Protein AF-A0A6P5N322-F1 (afdb_monomer)

Organism: Arachis duranensis (NCBI:txid130453)

Sequence (87 aa):
MAELLTAKYD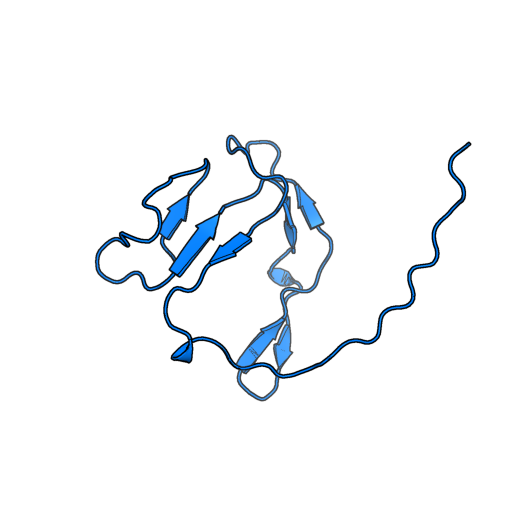ADKLPEGKLTTKGVGGTSPDFSEAQALEDGVVVPLGNPKKNPSFKGSLLYNEYIVYNVEQIKMRYVVHVNFNFKPRH

Secondary structure (DSSP, 8-state):
-EEESS--TTTTSPPTT--EEEE-EEEEE-GGG-EE-TTS-EE--S-EEE-TT--SSEEE-EEEES-GGG------------PPPP-

pLDDT: mean 95.6, std 4.51, range [62.47, 98.56]

InterPro domains:
  IPR012317 Poly(ADP-ribose) polymerase, catalytic domain [PF00644] (1-81)
  IPR012317 Poly(ADP-ribose) polymerase, catalytic dom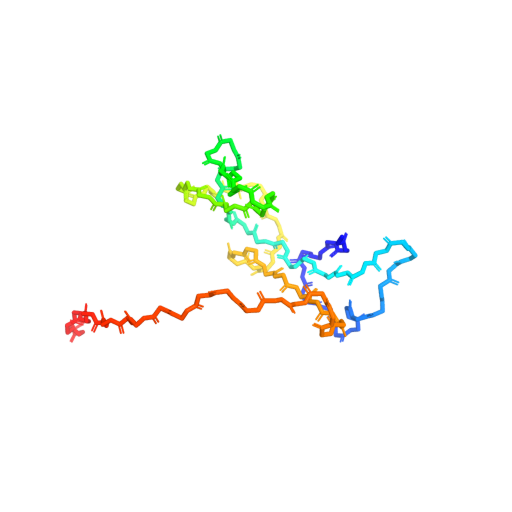ain [PS51059] (1-87)
  IPR050800 ADP-ribosyltransferase diphtheria toxin-like [PTHR10459] (1-83)

Foldseek 3Di:
DDEDQEDDPVQVPDDPPDFKYKHAAQKEADQVPWDADPVGDIDRDHDIDGNPPRDGDHHHMDIGGDDCVVDDDDDDDDDDDDDDDDD

Radius of gyration: 16.13 Å; Cα contacts (8 Å, |Δi|>4): 127; chains: 1; bounding box: 35×31×52 Å

Solvent-accessible surface area (backbone atoms only — not comparable to full-atom values): 5735 Å² total; per-residue (Å²): 97,46,79,35,46,60,93,60,96,65,58,83,72,56,59,89,97,37,74,32,33,27,43,44,30,32,25,41,51,41,66,91,56,40,46,67,46,98,88,66,54,73,44,75,35,61,65,78,43,73,48,92,84,56,86,48,76,37,66,46,64,43,81,48,74,82,54,73,88,80,60,77,93,85,81,85,82,90,82,85,84,85,79,78,83,87,129

Nearest PDB structures (foldseek):
  6bhv-assembly3_C  TM=9.393E-01  e=1.829E-05  Homo sapiens
  7s6h-assembly1_B  TM=9.278E-01  e=1.504E-05  Homo sapiens
  7s6h-assembly2_D  TM=9.278E-01  e=1.504E-05  Homo sapiens
  6ghk-assembly1_A  TM=9.045E-01  e=1.409E-05  Homo sapiens
  4xhu-assembly2_A  TM=8.996E-01  e=3.081E-05  Homo sapiens

Mean predicted aligned error: 3.59 Å

Structure (mmCIF, N/CA/C/O backbone):
data_AF-A0A6P5N322-F1
#
_entry.id   AF-A0A6P5N322-F1
#
loop_
_atom_site.group_PDB
_atom_site.id
_atom_site.type_symbol
_atom_site.label_atom_id
_atom_site.label_alt_id
_atom_site.label_comp_id
_atom_site.label_asym_id
_atom_site.label_entity_id
_atom_site.label_seq_id
_atom_site.pdbx_PDB_ins_code
_atom_site.Cartn_x
_atom_site.Cartn_y
_atom_site.Cartn_z
_atom_site.occupancy
_atom_site.B_iso_or_equiv
_atom_site.auth_seq_id
_atom_site.auth_comp_id
_atom_site.auth_asym_id
_atom_site.auth_atom_id
_atom_site.pdbx_PDB_model_num
ATOM 1 N N . MET A 1 1 ? -0.312 -0.212 10.157 1.00 94.62 1 MET A N 1
ATOM 2 C CA . MET A 1 1 ? 0.432 -1.155 9.300 1.00 94.62 1 MET A CA 1
ATOM 3 C C . MET A 1 1 ? 1.774 -1.515 9.922 1.00 94.62 1 MET A C 1
ATOM 5 O O . MET A 1 1 ? 2.431 -0.629 10.4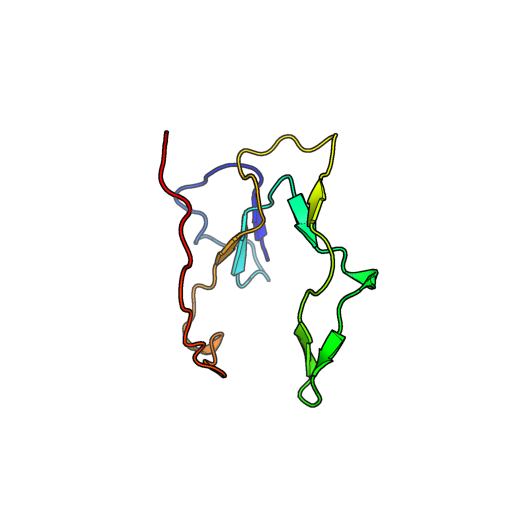76 1.00 94.62 1 MET A O 1
ATOM 9 N N . ALA A 1 2 ? 2.146 -2.790 9.856 1.00 97.88 2 ALA A N 1
ATOM 10 C CA . ALA A 1 2 ? 3.520 -3.266 9.957 1.00 97.88 2 ALA A CA 1
ATOM 11 C C . ALA A 1 2 ? 4.176 -3.120 8.576 1.00 97.88 2 ALA A C 1
ATOM 13 O O . ALA A 1 2 ? 3.616 -3.592 7.589 1.00 97.88 2 ALA A O 1
ATOM 14 N N . GLU A 1 3 ? 5.300 -2.414 8.486 1.00 97.62 3 GLU A N 1
ATOM 15 C CA . GLU A 1 3 ? 5.985 -2.173 7.212 1.00 97.62 3 GLU A CA 1
ATOM 16 C C . GLU A 1 3 ? 7.090 -3.209 6.991 1.00 97.62 3 GLU A C 1
ATOM 18 O O . GLU A 1 3 ? 7.882 -3.476 7.895 1.00 97.62 3 GLU A O 1
ATOM 23 N N . LEU A 1 4 ? 7.139 -3.790 5.790 1.00 97.94 4 LEU A N 1
ATOM 24 C CA . LEU A 1 4 ? 8.134 -4.786 5.394 1.00 97.94 4 LEU A CA 1
ATOM 25 C C . LEU A 1 4 ? 8.799 -4.371 4.078 1.00 97.94 4 LEU A C 1
ATOM 27 O O . LEU A 1 4 ? 8.119 -3.999 3.124 1.00 97.94 4 LEU A O 1
ATOM 31 N N . LEU A 1 5 ? 10.131 -4.449 4.024 1.00 97.56 5 LEU A N 1
ATOM 32 C CA . LEU A 1 5 ? 10.919 -4.137 2.820 1.00 97.56 5 LEU A CA 1
ATOM 33 C C . LEU A 1 5 ? 11.125 -5.362 1.915 1.00 97.56 5 LEU A C 1
ATOM 35 O O . LEU A 1 5 ? 11.371 -5.233 0.714 1.00 97.56 5 LEU A O 1
ATOM 39 N N . THR A 1 6 ? 11.042 -6.557 2.492 1.00 96.94 6 THR A N 1
ATOM 40 C CA . THR A 1 6 ? 11.243 -7.843 1.821 1.00 96.94 6 THR A CA 1
ATOM 41 C C . THR A 1 6 ? 10.138 -8.814 2.208 1.00 96.94 6 THR A C 1
ATOM 43 O O . THR A 1 6 ? 9.438 -8.604 3.201 1.00 96.94 6 THR A O 1
ATOM 46 N N . ALA A 1 7 ? 9.997 -9.893 1.440 1.00 95.75 7 ALA A N 1
ATOM 47 C CA . ALA A 1 7 ? 9.035 -10.945 1.738 1.00 95.75 7 ALA A CA 1
ATOM 48 C C . ALA A 1 7 ? 9.246 -11.529 3.147 1.00 95.75 7 ALA A C 1
ATOM 50 O O . ALA A 1 7 ? 10.378 -11.740 3.590 1.00 95.75 7 ALA A O 1
ATOM 51 N N . LYS A 1 8 ? 8.135 -11.807 3.832 1.00 96.69 8 LYS A N 1
ATOM 52 C CA . LYS A 1 8 ? 8.085 -12.467 5.139 1.00 96.69 8 LYS A CA 1
ATOM 53 C C . LYS A 1 8 ? 6.879 -13.400 5.144 1.00 96.69 8 LYS A C 1
ATOM 55 O O . LYS A 1 8 ? 5.760 -12.948 4.931 1.00 96.69 8 LYS A O 1
ATOM 60 N N . TYR A 1 9 ? 7.120 -14.691 5.344 1.00 96.69 9 TYR A N 1
ATOM 61 C CA . TYR A 1 9 ? 6.081 -15.716 5.209 1.00 96.69 9 TYR A CA 1
ATOM 62 C C . TYR A 1 9 ? 5.041 -15.666 6.337 1.00 96.69 9 TYR A C 1
ATOM 64 O O . TYR A 1 9 ? 3.896 -16.034 6.119 1.00 96.69 9 TYR A O 1
ATOM 72 N N . ASP A 1 10 ? 5.429 -15.188 7.519 1.00 97.12 10 ASP A N 1
ATOM 73 C CA . ASP A 1 10 ? 4.580 -15.020 8.700 1.00 97.12 10 ASP A CA 1
ATOM 74 C C . ASP A 1 10 ? 4.245 -13.539 8.954 1.00 97.12 10 ASP A C 1
ATOM 76 O O . ASP A 1 10 ? 4.242 -13.051 10.086 1.00 97.12 10 ASP A O 1
ATOM 80 N N . ALA A 1 11 ? 4.029 -12.777 7.877 1.00 97.38 11 ALA A N 1
ATOM 81 C CA . ALA A 1 11 ? 3.681 -11.356 7.941 1.00 97.38 11 ALA A CA 1
ATOM 82 C C . ALA A 1 11 ? 2.297 -11.079 8.562 1.00 97.38 11 ALA A C 1
ATOM 84 O O . ALA A 1 11 ? 2.008 -9.925 8.890 1.00 97.38 11 ALA A O 1
ATOM 85 N N . ASP A 1 12 ? 1.473 -12.112 8.726 1.00 96.62 12 ASP A N 1
ATOM 86 C CA . ASP A 1 12 ? 0.192 -12.118 9.438 1.00 96.62 12 ASP A CA 1
ATOM 87 C C . ASP A 1 12 ? 0.360 -12.038 10.962 1.00 96.62 12 ASP A C 1
ATOM 89 O O . ASP A 1 12 ? -0.530 -11.551 11.663 1.00 96.62 12 ASP A O 1
ATOM 93 N N . LYS A 1 13 ? 1.534 -12.417 11.484 1.00 97.38 13 LYS A N 1
ATOM 94 C CA . LYS A 1 13 ? 1.903 -12.224 12.892 1.00 97.38 13 LYS A CA 1
ATOM 95 C C . LYS A 1 13 ? 2.276 -10.767 13.144 1.00 97.38 13 LYS A C 1
ATOM 97 O O . LYS A 1 13 ? 3.450 -10.382 13.172 1.00 97.38 13 LYS A O 1
ATOM 102 N N . LEU A 1 14 ? 1.246 -9.943 13.278 1.00 97.31 14 LEU A N 1
ATOM 103 C CA . LEU A 1 14 ? 1.377 -8.505 13.428 1.00 97.31 14 LEU A CA 1
ATOM 104 C C . LEU A 1 14 ? 1.941 -8.116 14.806 1.00 97.31 14 LEU A C 1
ATOM 106 O O . LEU A 1 14 ? 1.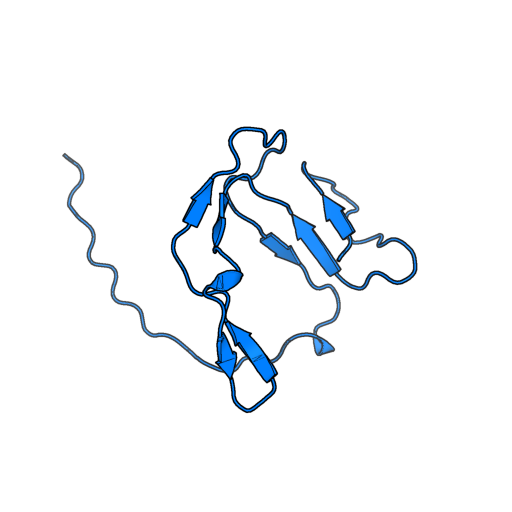546 -8.697 15.817 1.00 97.31 14 LEU A O 1
ATOM 110 N N . PRO A 1 15 ? 2.831 -7.106 14.872 1.00 96.62 15 PRO A N 1
ATOM 111 C CA . PRO A 1 15 ? 3.206 -6.481 16.134 1.00 96.62 15 PRO A CA 1
ATOM 112 C C . PRO A 1 15 ? 1.983 -5.909 16.853 1.00 96.62 15 PRO A C 1
ATOM 114 O O . PRO A 1 15 ? 1.004 -5.514 16.212 1.00 96.62 15 PRO A O 1
ATOM 117 N N . GLU A 1 16 ? 2.080 -5.788 18.174 1.00 97.00 16 GLU A N 1
ATOM 118 C CA . GLU A 1 16 ? 1.028 -5.193 18.995 1.00 97.00 16 GLU A CA 1
ATOM 119 C C . GLU A 1 16 ? 0.600 -3.813 18.457 1.00 97.00 16 GLU A C 1
ATOM 121 O O . GLU A 1 16 ? 1.420 -2.990 18.035 1.00 97.00 16 GLU A O 1
ATOM 126 N N . GLY A 1 17 ? -0.714 -3.584 18.399 1.00 96.69 17 GLY A N 1
ATOM 127 C CA . GLY A 1 17 ? -1.305 -2.347 17.882 1.00 96.69 17 GLY A CA 1
ATOM 128 C C . GLY A 1 17 ? -1.304 -2.202 16.353 1.00 96.69 17 GLY A C 1
ATOM 129 O O . GLY A 1 17 ? -1.749 -1.174 15.835 1.00 96.69 17 GLY A O 1
ATOM 130 N N . LYS A 1 18 ? -0.826 -3.194 15.591 1.00 97.88 18 LYS A N 1
ATOM 131 C CA . LYS A 1 18 ? -0.935 -3.208 14.123 1.00 97.88 18 LYS A CA 1
ATOM 132 C C . LYS A 1 18 ? -2.049 -4.155 13.685 1.00 97.88 18 LYS A C 1
ATOM 134 O O . LYS A 1 18 ? -2.206 -5.231 14.234 1.00 97.88 18 LYS A O 1
ATOM 139 N N . LEU A 1 19 ? -2.791 -3.745 12.654 1.00 97.88 19 LEU A N 1
ATOM 140 C CA . LEU A 1 19 ? -3.935 -4.498 12.112 1.00 97.88 19 LEU A CA 1
ATOM 141 C C . LEU A 1 19 ? -3.734 -4.969 10.663 1.00 97.88 19 LEU A C 1
ATOM 143 O O . LEU A 1 19 ? -4.595 -5.629 10.098 1.00 97.88 19 LEU A O 1
ATOM 147 N N . THR A 1 20 ? -2.636 -4.564 10.027 1.00 98.25 20 THR A N 1
ATOM 148 C CA . THR A 1 20 ? -2.407 -4.710 8.584 1.00 98.25 20 THR A CA 1
ATOM 149 C C . THR A 1 20 ? -0.917 -4.734 8.278 1.00 98.25 20 THR A C 1
ATOM 151 O O . THR A 1 20 ? -0.123 -4.183 9.049 1.00 98.25 20 THR A O 1
ATOM 154 N N . THR A 1 21 ? -0.544 -5.288 7.128 1.00 98.56 21 THR A N 1
ATOM 155 C CA . THR A 1 21 ? 0.826 -5.245 6.599 1.00 98.56 21 THR A CA 1
ATOM 156 C C . THR A 1 21 ? 0.893 -4.318 5.393 1.00 98.56 21 THR A C 1
ATOM 158 O O . THR A 1 21 ? -0.026 -4.271 4.578 1.00 98.56 21 THR A O 1
ATOM 161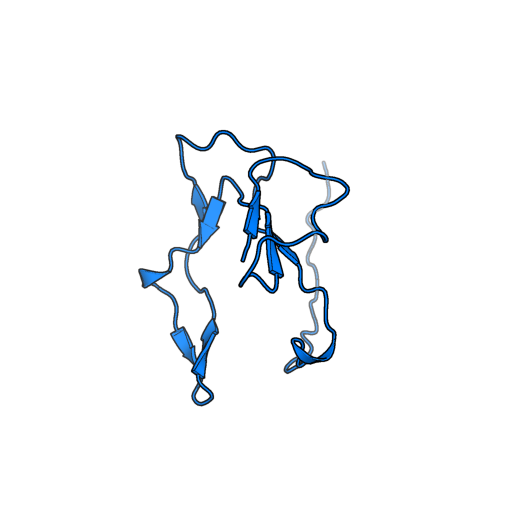 N N . LYS A 1 22 ? 1.992 -3.574 5.280 1.00 98.19 22 LYS A N 1
ATOM 162 C CA . LYS A 1 22 ? 2.357 -2.825 4.081 1.00 98.19 22 LYS A CA 1
ATOM 163 C C . LYS A 1 22 ? 3.684 -3.359 3.561 1.00 98.19 22 LYS A C 1
ATOM 165 O O . LYS A 1 22 ? 4.720 -3.159 4.200 1.00 98.19 22 LYS A O 1
ATOM 170 N N . GLY A 1 23 ? 3.647 -4.016 2.409 1.00 98.19 23 GLY A N 1
ATOM 171 C CA . GLY A 1 23 ? 4.846 -4.236 1.612 1.00 98.19 23 GLY A CA 1
ATOM 172 C C . GLY A 1 23 ? 5.265 -2.887 1.049 1.00 98.19 23 GLY A C 1
ATOM 173 O O . GLY A 1 23 ? 4.522 -2.285 0.277 1.00 98.19 23 GLY A O 1
ATOM 174 N N . VAL A 1 24 ? 6.397 -2.354 1.496 1.00 97.75 24 VAL A N 1
ATOM 175 C CA . VAL A 1 24 ? 6.876 -1.053 1.023 1.00 97.75 24 VAL A CA 1
ATOM 176 C C . VAL A 1 24 ? 7.568 -1.276 -0.311 1.00 97.75 24 VAL A C 1
ATOM 178 O O . VAL A 1 24 ? 8.443 -2.133 -0.402 1.00 97.75 24 VAL A O 1
ATOM 181 N N . GLY A 1 25 ? 7.178 -0.518 -1.331 1.00 97.56 25 GLY A N 1
ATOM 182 C CA . GLY A 1 25 ? 7.817 -0.524 -2.639 1.00 97.56 25 GLY A CA 1
ATOM 183 C C . GLY A 1 25 ? 8.723 0.676 -2.864 1.00 97.56 25 GLY A C 1
ATOM 184 O O . GLY A 1 25 ? 8.635 1.696 -2.178 1.00 97.56 25 GLY A O 1
ATOM 185 N N . GLY A 1 26 ? 9.578 0.566 -3.877 1.00 97.69 26 GLY A N 1
ATOM 186 C CA . GLY A 1 26 ? 10.465 1.650 -4.292 1.00 97.69 26 GLY A CA 1
ATOM 187 C C . GLY A 1 26 ? 9.758 2.797 -4.999 1.00 97.69 26 GLY A C 1
ATOM 188 O O . GLY A 1 26 ? 10.379 3.832 -5.217 1.00 97.69 26 GLY A O 1
ATOM 189 N N . THR A 1 27 ? 8.487 2.630 -5.360 1.00 97.50 27 THR A N 1
ATOM 190 C CA . THR A 1 27 ? 7.673 3.633 -6.047 1.00 97.50 27 THR A CA 1
ATOM 191 C C . THR A 1 27 ? 6.300 3.747 -5.389 1.00 97.50 27 THR A C 1
ATOM 193 O O . THR A 1 27 ? 5.629 2.742 -5.155 1.00 97.50 27 THR A O 1
ATOM 196 N N . SER A 1 28 ? 5.852 4.971 -5.117 1.00 96.12 28 SER A N 1
ATOM 197 C CA . SER A 1 28 ? 4.531 5.250 -4.537 1.00 96.12 28 SER A CA 1
ATOM 198 C C . SER A 1 28 ? 3.963 6.567 -5.072 1.00 96.12 28 SER A C 1
ATOM 200 O O . SER A 1 28 ? 4.743 7.405 -5.527 1.00 96.12 28 SER A O 1
ATOM 202 N N . PRO A 1 29 ? 2.637 6.783 -5.028 1.00 95.06 29 PRO A N 1
ATOM 203 C CA . PRO A 1 29 ? 2.063 8.091 -5.341 1.00 95.06 29 PRO A CA 1
ATOM 204 C C . PRO A 1 29 ? 2.587 9.172 -4.384 1.00 95.06 29 PRO A C 1
ATOM 206 O O . PRO A 1 29 ? 2.989 8.875 -3.251 1.00 95.06 29 PRO A O 1
ATOM 209 N N . ASP A 1 30 ? 2.577 10.425 -4.838 1.00 91.06 30 ASP A N 1
ATOM 210 C CA . ASP A 1 30 ? 2.789 11.580 -3.971 1.00 91.06 30 ASP A CA 1
ATOM 211 C C . ASP A 1 30 ? 1.521 11.881 -3.169 1.00 91.06 30 ASP A C 1
ATOM 213 O O . ASP A 1 30 ? 0.528 12.364 -3.702 1.00 91.06 30 ASP A O 1
ATOM 217 N N . PHE A 1 31 ? 1.567 11.641 -1.861 1.00 90.44 31 PHE A N 1
ATOM 218 C CA . PHE A 1 31 ? 0.423 11.887 -0.986 1.00 90.44 31 PHE A CA 1
ATOM 219 C C . PHE A 1 31 ? 0.058 13.369 -0.830 1.00 90.44 31 PHE A C 1
ATOM 221 O O . PHE A 1 31 ? -1.032 13.648 -0.336 1.00 90.44 31 PHE A O 1
ATOM 228 N N . SER A 1 32 ? 0.898 14.318 -1.262 1.00 92.56 32 SER A N 1
ATOM 229 C CA . SER A 1 32 ? 0.487 15.728 -1.333 1.00 92.56 32 SER A CA 1
ATOM 230 C C . SER A 1 32 ? -0.595 15.983 -2.392 1.00 92.56 32 SER A C 1
ATOM 232 O O . SER A 1 32 ? -1.324 16.965 -2.284 1.00 92.56 32 SER A O 1
ATOM 234 N N . GLU A 1 33 ? -0.749 15.077 -3.365 1.00 94.50 33 GLU A N 1
ATOM 235 C CA . GLU A 1 33 ? -1.811 15.107 -4.377 1.00 94.50 33 GLU A CA 1
ATOM 236 C C . GLU A 1 33 ? -3.058 14.307 -3.950 1.00 94.50 33 GLU A C 1
ATOM 238 O O . GLU A 1 33 ? -4.053 14.273 -4.676 1.00 94.50 33 GLU A O 1
ATOM 243 N N . ALA A 1 34 ? -3.028 13.649 -2.784 1.00 96.12 34 ALA A N 1
ATOM 244 C CA . ALA A 1 34 ? -4.128 12.814 -2.319 1.00 96.12 34 ALA A CA 1
ATOM 245 C C . ALA A 1 34 ? -5.396 13.634 -2.038 1.00 96.12 34 ALA A C 1
ATOM 247 O O . ALA A 1 34 ? -5.344 14.763 -1.550 1.00 96.12 34 ALA A O 1
ATOM 248 N N . GLN A 1 35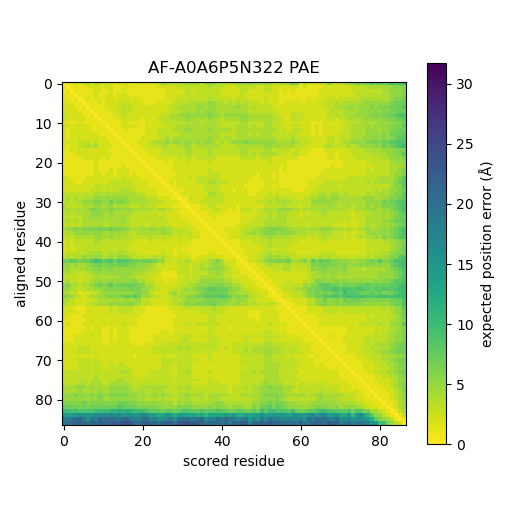 ? -6.554 13.026 -2.294 1.00 97.50 35 GLN A N 1
ATOM 249 C CA . GLN A 1 35 ? -7.859 13.641 -2.051 1.00 97.50 35 GLN A CA 1
ATOM 250 C C . GLN A 1 35 ? -8.700 12.764 -1.130 1.00 97.50 35 GLN A C 1
ATOM 252 O O . GLN A 1 35 ? -8.708 11.542 -1.265 1.00 97.50 35 GLN A O 1
ATOM 257 N N . ALA A 1 36 ? -9.422 13.383 -0.200 1.00 97.56 36 ALA A N 1
ATOM 258 C CA . ALA A 1 36 ? -10.423 12.699 0.608 1.00 97.56 36 ALA A CA 1
ATOM 259 C C . ALA A 1 36 ? -11.794 12.794 -0.073 1.00 97.56 36 ALA A C 1
ATOM 261 O O . ALA A 1 36 ? -12.177 13.860 -0.553 1.00 97.56 36 ALA A O 1
ATOM 262 N N . LEU A 1 37 ? -12.531 11.685 -0.106 1.00 96.94 37 LEU A N 1
ATOM 263 C CA . LEU A 1 37 ? -13.951 11.697 -0.458 1.00 96.94 37 LEU A CA 1
ATOM 264 C C . LEU A 1 37 ? -14.786 12.235 0.716 1.00 96.94 37 LEU A C 1
ATOM 266 O O . LEU A 1 37 ? -14.295 12.325 1.840 1.00 96.94 37 LEU A O 1
ATOM 270 N N . GLU A 1 38 ? -16.063 12.538 0.473 1.00 96.50 38 GLU A N 1
ATOM 271 C CA . GLU A 1 38 ? -16.991 13.057 1.495 1.00 96.50 38 GLU A CA 1
ATOM 272 C C . GLU A 1 38 ? -17.089 12.162 2.742 1.00 96.50 38 GLU A C 1
ATOM 274 O O . GLU A 1 38 ? -17.252 12.659 3.853 1.00 96.50 38 GLU A O 1
ATOM 279 N N . ASP A 1 39 ? -16.932 10.845 2.578 1.00 95.31 39 ASP A N 1
ATOM 280 C CA . ASP A 1 39 ? -16.952 9.863 3.668 1.00 95.31 39 ASP A CA 1
ATOM 281 C C . ASP A 1 39 ? -15.584 9.640 4.339 1.00 95.31 39 ASP A C 1
ATOM 283 O O . ASP A 1 39 ? -15.412 8.705 5.123 1.00 95.31 39 ASP A O 1
ATOM 287 N N . GLY A 1 40 ? -14.600 10.488 4.033 1.00 96.19 40 GLY A N 1
ATOM 288 C CA . GLY A 1 40 ? -13.276 10.486 4.649 1.00 96.19 40 GLY A CA 1
ATOM 289 C C . GLY A 1 40 ? -12.290 9.474 4.064 1.00 96.19 40 GLY A C 1
ATOM 290 O O . GLY A 1 40 ? -11.140 9.428 4.505 1.00 96.19 40 GLY A O 1
ATOM 291 N N . VAL A 1 41 ? -12.674 8.672 3.063 1.00 96.62 41 VAL A N 1
ATOM 292 C CA . VAL A 1 41 ? -11.719 7.756 2.423 1.00 96.62 41 VAL A CA 1
ATOM 293 C C . VAL A 1 41 ? -10.729 8.528 1.557 1.00 96.62 41 VAL A C 1
ATOM 295 O O . VAL A 1 41 ? -11.117 9.266 0.655 1.00 96.62 41 VAL A O 1
ATOM 298 N N . VAL A 1 42 ? -9.440 8.292 1.799 1.00 97.00 42 VAL A N 1
ATOM 299 C CA . VAL A 1 42 ? -8.338 8.904 1.052 1.00 97.00 42 VAL A CA 1
ATOM 300 C C . VAL A 1 42 ? -8.070 8.130 -0.237 1.00 97.00 42 VAL A C 1
ATOM 302 O O . VAL A 1 42 ? -7.774 6.935 -0.211 1.00 97.00 42 VAL A O 1
ATOM 305 N N . VAL A 1 43 ? -8.130 8.831 -1.365 1.00 97.12 43 VAL A N 1
ATOM 306 C CA . VAL A 1 43 ? -7.699 8.357 -2.679 1.00 97.12 43 VAL A CA 1
ATOM 307 C C . VAL A 1 43 ? -6.263 8.843 -2.908 1.00 97.12 43 VAL A C 1
ATOM 309 O O . VAL A 1 43 ? -6.044 10.054 -3.006 1.00 97.12 43 VAL A O 1
ATOM 312 N N . PRO A 1 44 ? -5.268 7.937 -2.982 1.00 96.19 44 PRO A N 1
ATOM 313 C CA . PRO A 1 44 ? -3.869 8.305 -3.174 1.00 96.19 44 PRO A CA 1
ATOM 314 C C . PRO A 1 44 ? -3.604 8.618 -4.654 1.00 96.19 44 PRO A C 1
ATOM 316 O O . PRO A 1 44 ? -3.021 7.816 -5.385 1.00 96.19 44 PRO A O 1
ATOM 319 N N . LEU A 1 45 ? -4.108 9.770 -5.096 1.00 94.56 45 LEU A N 1
ATOM 320 C CA . LEU A 1 45 ? -3.868 10.316 -6.428 1.00 94.56 45 LEU A CA 1
ATOM 321 C C . LEU A 1 45 ? -2.400 10.733 -6.595 1.00 94.56 45 LEU A C 1
ATOM 323 O O . LEU A 1 45 ? -1.632 10.786 -5.636 1.00 94.56 45 LEU A O 1
ATOM 327 N N . GLY A 1 46 ? -2.036 11.053 -7.833 1.00 90.69 46 GLY A N 1
ATOM 328 C CA . GLY A 1 46 ? -0.743 11.627 -8.175 1.00 90.69 46 GLY A CA 1
ATOM 329 C C . GLY A 1 46 ? 0.147 10.694 -8.981 1.00 90.69 46 GLY A C 1
ATOM 330 O O . GLY A 1 46 ? -0.125 9.502 -9.164 1.00 90.69 46 GLY A O 1
ATOM 331 N N . ASN A 1 47 ? 1.228 11.269 -9.497 1.00 90.94 47 ASN A N 1
ATOM 332 C CA . ASN A 1 47 ? 2.177 10.526 -10.314 1.00 90.94 47 ASN A CA 1
ATOM 333 C C . ASN A 1 47 ? 3.051 9.602 -9.447 1.00 90.94 47 ASN A C 1
ATOM 335 O O . ASN A 1 47 ? 3.435 9.974 -8.334 1.00 90.94 47 ASN A O 1
ATOM 339 N N . PRO A 1 48 ? 3.421 8.408 -9.947 1.00 92.75 48 PRO A N 1
ATOM 340 C CA . PRO A 1 48 ? 4.323 7.517 -9.229 1.00 92.75 48 PRO A CA 1
ATOM 341 C C . PRO A 1 48 ? 5.702 8.170 -9.046 1.00 92.75 48 PRO A C 1
ATOM 343 O O . PRO A 1 48 ? 6.380 8.503 -10.019 1.00 92.75 48 PRO A O 1
ATOM 346 N N . LYS A 1 49 ? 6.144 8.314 -7.792 1.00 95.00 49 LYS A N 1
ATOM 347 C CA . LYS A 1 49 ? 7.472 8.819 -7.420 1.00 95.00 49 LYS A CA 1
ATOM 348 C C . LYS A 1 49 ? 8.362 7.681 -6.947 1.00 95.00 49 LYS A C 1
ATOM 350 O O . LYS A 1 49 ? 8.011 6.945 -6.026 1.00 95.00 49 LYS A O 1
ATOM 355 N N . LYS A 1 50 ? 9.531 7.548 -7.575 1.00 96.44 50 LYS A N 1
ATOM 356 C CA . LYS A 1 50 ? 10.545 6.560 -7.197 1.00 96.44 50 LYS A CA 1
ATOM 357 C C . LYS A 1 50 ? 11.410 7.103 -6.063 1.00 96.44 50 LYS A C 1
ATOM 359 O O . LYS A 1 50 ? 11.937 8.207 -6.160 1.00 96.44 50 LYS A O 1
ATOM 364 N N . ASN A 1 51 ? 11.612 6.299 -5.030 1.00 94.62 51 ASN A N 1
ATOM 365 C CA . ASN A 1 51 ? 12.599 6.543 -3.996 1.00 94.62 51 ASN A CA 1
ATOM 366 C C . ASN A 1 51 ? 13.964 5.974 -4.445 1.00 94.62 51 ASN A C 1
ATOM 368 O O . ASN A 1 51 ? 14.123 4.751 -4.504 1.00 94.62 51 ASN A O 1
ATOM 372 N N . PRO A 1 52 ? 14.964 6.821 -4.762 1.00 92.44 52 PRO A N 1
ATOM 373 C CA . PRO A 1 52 ? 16.256 6.363 -5.274 1.00 92.44 52 PRO A CA 1
ATOM 374 C C . PRO A 1 52 ? 17.096 5.620 -4.228 1.00 92.44 52 PRO A C 1
ATOM 376 O O . PRO A 1 52 ? 17.989 4.865 -4.602 1.00 92.44 52 PRO A O 1
ATOM 379 N N . SER A 1 53 ? 16.823 5.807 -2.933 1.00 93.62 53 SER A N 1
ATOM 380 C CA . SER A 1 53 ? 17.543 5.146 -1.838 1.00 93.62 53 SER A CA 1
ATOM 381 C C . SER A 1 53 ? 16.827 3.899 -1.309 1.00 93.62 53 SER A C 1
ATOM 383 O O . SER A 1 53 ? 17.237 3.336 -0.292 1.00 93.62 53 SER A O 1
ATOM 385 N N . PHE A 1 54 ? 15.765 3.450 -1.984 1.00 95.75 54 PHE A N 1
ATOM 386 C CA . PHE A 1 54 ? 14.988 2.291 -1.563 1.00 95.75 54 PHE A CA 1
ATOM 387 C C . PHE A 1 54 ? 15.791 0.985 -1.670 1.00 95.75 54 PHE A C 1
ATOM 389 O O . PHE A 1 54 ? 16.392 0.694 -2.701 1.00 95.75 54 PHE A O 1
ATOM 396 N N . LYS A 1 55 ? 15.772 0.186 -0.596 1.00 93.00 55 LYS A N 1
ATOM 397 C CA . LYS A 1 55 ? 16.522 -1.080 -0.470 1.00 93.00 55 LYS A CA 1
ATOM 398 C C . LYS A 1 55 ? 15.628 -2.312 -0.276 1.00 93.00 55 LYS A C 1
ATOM 400 O O . LYS A 1 55 ? 16.090 -3.324 0.241 1.00 93.00 55 LYS A O 1
ATOM 405 N N . GLY A 1 56 ? 14.349 -2.220 -0.627 1.00 94.62 56 GLY A N 1
ATOM 406 C CA . GLY A 1 56 ? 13.440 -3.362 -0.590 1.00 94.62 56 GLY A CA 1
ATOM 407 C C . GLY A 1 56 ? 13.296 -4.054 -1.943 1.00 94.62 56 GLY A C 1
ATOM 408 O O . GLY A 1 56 ? 13.893 -3.658 -2.942 1.00 94.62 56 GLY A O 1
ATOM 409 N N . SER A 1 57 ? 12.483 -5.104 -1.957 1.00 94.88 57 SER A N 1
ATOM 410 C CA . SER A 1 57 ? 12.299 -5.974 -3.129 1.00 94.88 57 SER A CA 1
ATOM 411 C C . SER A 1 57 ? 11.134 -5.579 -4.043 1.00 94.88 57 SER A C 1
ATOM 413 O O . SER A 1 57 ? 11.122 -5.958 -5.211 1.00 94.88 57 SER A O 1
ATOM 415 N N . LEU A 1 58 ? 10.158 -4.819 -3.534 1.00 97.50 58 LEU A N 1
ATOM 416 C CA . LEU A 1 58 ? 8.940 -4.489 -4.274 1.00 97.50 58 LEU A CA 1
ATOM 417 C C . LEU A 1 58 ? 9.109 -3.225 -5.124 1.00 97.50 58 LEU A C 1
ATOM 419 O O . LEU A 1 58 ? 9.694 -2.230 -4.691 1.00 97.50 58 LEU A O 1
ATOM 423 N N . LEU A 1 59 ? 8.540 -3.237 -6.332 1.00 96.81 59 LEU A N 1
ATOM 424 C CA . LEU A 1 59 ? 8.488 -2.047 -7.1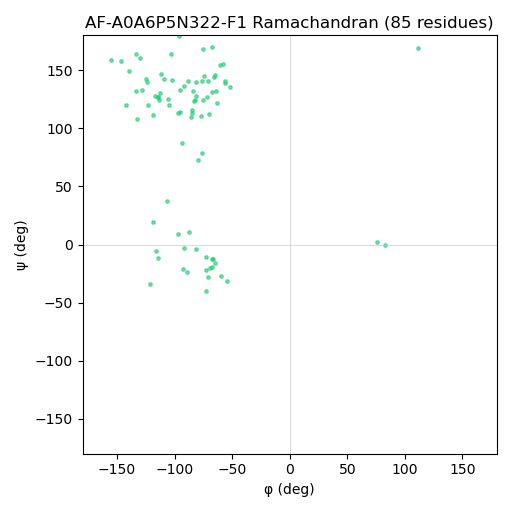87 1.00 96.81 59 LEU A CA 1
ATOM 425 C C . LEU A 1 59 ? 7.482 -1.014 -6.665 1.00 96.81 59 LEU A C 1
ATOM 427 O O . LEU A 1 59 ? 7.785 0.178 -6.681 1.00 96.81 59 LEU A O 1
ATOM 431 N N . TYR A 1 60 ? 6.328 -1.470 -6.170 1.00 97.56 60 TYR A N 1
ATOM 432 C CA . TYR A 1 60 ? 5.217 -0.643 -5.689 1.00 97.56 60 TYR A CA 1
ATOM 433 C C . TYR A 1 60 ? 4.748 -1.100 -4.307 1.00 97.56 60 TYR A C 1
ATOM 435 O O . TYR A 1 60 ? 5.044 -2.218 -3.894 1.00 97.56 60 TYR A O 1
ATOM 443 N N . ASN A 1 61 ? 4.048 -0.227 -3.579 1.00 97.31 61 ASN A N 1
ATOM 444 C CA . ASN A 1 61 ? 3.456 -0.607 -2.297 1.00 97.31 61 ASN A CA 1
ATOM 445 C C . ASN A 1 61 ? 2.353 -1.658 -2.483 1.00 97.31 61 ASN A C 1
ATOM 447 O O . ASN A 1 61 ? 1.538 -1.553 -3.398 1.00 97.31 61 ASN A O 1
ATOM 451 N N . GLU A 1 62 ? 2.262 -2.581 -1.534 1.00 97.75 62 GLU A N 1
ATOM 452 C CA . GLU A 1 62 ? 1.165 -3.539 -1.392 1.00 97.75 62 GLU A CA 1
ATOM 453 C C . GLU A 1 62 ? 0.568 -3.414 0.012 1.00 97.75 62 GLU A C 1
ATOM 455 O O . GLU A 1 62 ? 1.292 -3.203 0.988 1.00 97.75 62 GLU A O 1
ATOM 460 N N . TYR A 1 63 ? -0.753 -3.538 0.126 1.00 97.75 63 TYR A N 1
ATOM 461 C CA . TYR A 1 63 ? -1.484 -3.379 1.383 1.00 97.75 63 TYR A CA 1
ATOM 462 C C . TYR A 1 63 ? -2.287 -4.646 1.660 1.00 97.75 63 TYR A C 1
ATOM 464 O O . TYR A 1 63 ? -3.150 -5.017 0.867 1.00 97.75 63 TYR A O 1
ATOM 472 N N . ILE A 1 64 ? -2.002 -5.300 2.784 1.00 98.31 64 ILE A N 1
ATOM 473 C CA . ILE A 1 64 ? -2.606 -6.572 3.178 1.00 98.31 64 ILE A CA 1
ATOM 474 C C . ILE A 1 64 ? -3.394 -6.363 4.470 1.00 98.31 64 ILE A C 1
ATOM 476 O O . ILE A 1 64 ? -2.880 -5.843 5.467 1.00 98.31 64 ILE A O 1
ATOM 480 N N . VAL A 1 65 ? -4.654 -6.780 4.435 1.00 98.06 65 VAL A N 1
ATOM 481 C CA . VAL A 1 65 ? -5.594 -6.803 5.561 1.00 98.06 65 VAL A CA 1
ATOM 482 C C . VAL A 1 65 ? -5.892 -8.258 5.918 1.00 98.06 65 VAL A C 1
ATOM 484 O O . VAL A 1 65 ? -5.921 -9.107 5.030 1.00 98.06 65 VAL A O 1
ATOM 487 N N . TYR A 1 66 ? -6.113 -8.546 7.202 1.00 97.44 66 TYR A N 1
ATOM 488 C CA . TYR A 1 66 ? -6.333 -9.919 7.686 1.00 97.44 66 TYR A CA 1
ATOM 489 C C . TYR A 1 66 ? -7.740 -10.151 8.247 1.00 97.44 66 TYR A C 1
ATOM 491 O O . TYR A 1 66 ? -8.127 -11.298 8.449 1.00 97.44 66 TYR A O 1
ATOM 499 N N . ASN A 1 67 ? -8.523 -9.088 8.464 1.00 97.75 67 ASN A N 1
ATOM 500 C CA . ASN A 1 67 ? -9.936 -9.180 8.817 1.00 97.75 67 ASN A CA 1
ATOM 501 C C . ASN A 1 67 ? -10.796 -8.599 7.682 1.00 97.75 67 ASN A C 1
ATOM 503 O O . ASN A 1 67 ? -10.610 -7.456 7.261 1.00 97.75 67 ASN A O 1
ATOM 507 N N . VAL A 1 68 ? -11.766 -9.386 7.212 1.00 97.88 68 VAL A N 1
ATOM 508 C CA . VAL A 1 68 ? -12.731 -8.993 6.174 1.00 97.88 68 VAL A CA 1
ATOM 509 C C . VAL A 1 68 ? -13.576 -7.783 6.572 1.00 97.88 68 VAL A C 1
ATOM 511 O O . VAL A 1 68 ? -13.959 -7.005 5.705 1.00 97.88 68 VAL A O 1
ATOM 514 N N . GLU A 1 69 ? -13.800 -7.559 7.867 1.00 98.06 69 GLU A N 1
ATOM 515 C CA . GLU A 1 69 ? -14.529 -6.395 8.388 1.00 98.06 69 GLU A CA 1
ATOM 516 C C . GLU A 1 69 ? -13.802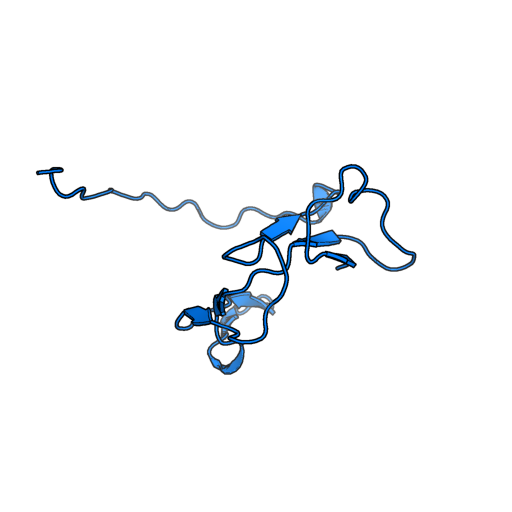 -5.065 8.117 1.00 98.06 69 GLU A C 1
ATOM 518 O O . GLU A 1 69 ? -14.410 -3.999 8.181 1.00 98.06 69 GLU A O 1
ATOM 523 N N . GLN A 1 70 ? -12.508 -5.105 7.772 1.00 97.19 70 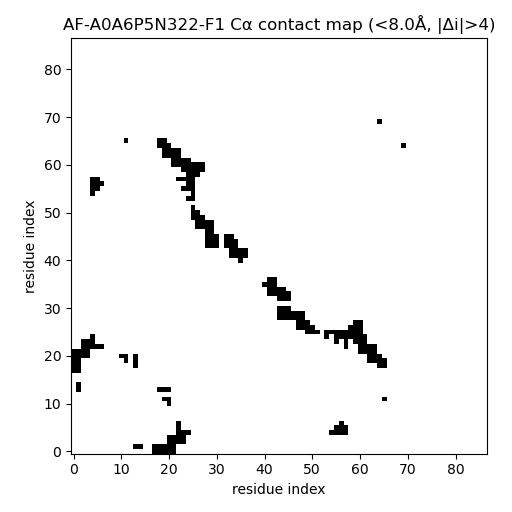GLN A N 1
ATOM 524 C CA . GLN A 1 70 ? -11.735 -3.927 7.362 1.00 97.19 70 GLN A CA 1
ATOM 525 C C . GLN A 1 70 ? -11.953 -3.558 5.884 1.00 97.19 70 GLN A C 1
ATOM 527 O O . GLN A 1 70 ? -11.398 -2.561 5.415 1.00 97.19 70 GLN A O 1
ATOM 532 N N . ILE A 1 71 ? -12.718 -4.358 5.132 1.00 97.12 71 ILE A N 1
ATOM 533 C CA . ILE A 1 71 ? -12.924 -4.197 3.691 1.00 97.12 71 ILE A CA 1
ATOM 534 C C . ILE A 1 71 ? -14.373 -3.806 3.408 1.00 97.12 71 ILE A C 1
ATOM 536 O O . ILE A 1 71 ? -15.319 -4.470 3.819 1.00 97.12 71 ILE A O 1
ATOM 540 N N . LYS A 1 72 ? -14.545 -2.758 2.599 1.00 96.94 72 LYS A N 1
ATOM 541 C CA . LYS A 1 72 ? -15.834 -2.361 2.028 1.00 96.94 72 LYS A CA 1
ATOM 542 C C . LYS A 1 72 ? -15.661 -2.100 0.534 1.00 96.94 72 LYS A C 1
ATOM 544 O O . LYS A 1 72 ? -15.062 -1.100 0.145 1.00 96.94 72 LYS A O 1
ATOM 549 N N . MET A 1 73 ? -16.178 -2.994 -0.311 1.00 97.31 73 MET A N 1
ATOM 550 C CA . MET A 1 73 ? -16.218 -2.764 -1.761 1.00 97.31 73 MET A CA 1
ATOM 551 C C . MET A 1 73 ? -17.125 -1.562 -2.064 1.00 97.31 73 MET A C 1
ATOM 553 O O . MET A 1 73 ? -18.226 -1.480 -1.523 1.00 97.31 73 MET A O 1
ATOM 557 N N . ARG A 1 74 ? -16.667 -0.620 -2.902 1.00 96.31 74 ARG A N 1
ATOM 558 C CA . ARG A 1 74 ? -17.426 0.610 -3.221 1.00 96.31 74 ARG A CA 1
ATOM 559 C C . ARG A 1 74 ? -17.735 0.805 -4.698 1.00 96.31 74 ARG A C 1
ATOM 561 O O . ARG A 1 74 ? -18.791 1.327 -5.025 1.00 96.31 74 ARG A O 1
ATOM 568 N N . TYR A 1 75 ? -16.833 0.383 -5.576 1.00 96.69 75 TYR A N 1
ATOM 569 C CA . TYR A 1 75 ? -16.964 0.580 -7.014 1.00 96.69 75 TYR A CA 1
ATOM 570 C C . TYR A 1 75 ? -16.514 -0.677 -7.750 1.00 96.69 75 TYR A C 1
ATOM 572 O O . TYR A 1 75 ? -15.606 -1.375 -7.298 1.00 96.69 75 TYR A O 1
ATOM 580 N N . VAL A 1 76 ? -17.123 -0.925 -8.904 1.00 98.12 76 VAL A N 1
ATOM 581 C CA . VAL A 1 76 ? -16.650 -1.891 -9.895 1.00 98.12 76 VAL A CA 1
ATOM 582 C C . VAL A 1 76 ? -16.257 -1.091 -11.127 1.00 98.12 76 VAL A C 1
ATOM 584 O O . VAL A 1 76 ? -17.048 -0.290 -11.621 1.00 98.12 76 VAL A O 1
ATOM 587 N N . VAL A 1 77 ? -15.033 -1.283 -11.610 1.00 97.44 77 VAL A N 1
ATOM 588 C CA . VAL A 1 77 ? -14.532 -0.596 -12.802 1.00 97.44 77 VAL A CA 1
ATOM 589 C C . VAL A 1 77 ? -14.533 -1.585 -13.958 1.00 97.44 77 VAL A C 1
ATOM 591 O O . VAL A 1 77 ? -13.859 -2.611 -13.899 1.00 97.44 77 VAL A O 1
ATOM 594 N N . HIS A 1 78 ? -15.277 -1.276 -15.017 1.00 97.88 78 HIS A N 1
ATOM 595 C CA . HIS A 1 78 ? -15.185 -2.012 -16.273 1.00 97.88 78 HIS A CA 1
ATOM 596 C C . HIS A 1 78 ? -14.035 -1.430 -17.103 1.00 97.88 78 HIS A C 1
ATOM 598 O O . HIS A 1 78 ? -14.074 -0.262 -17.488 1.00 97.88 78 HIS A O 1
ATOM 604 N N . VAL A 1 79 ? -12.995 -2.232 -17.345 1.00 97.25 79 VAL A N 1
ATOM 605 C CA . VAL A 1 79 ? -11.766 -1.798 -18.024 1.00 97.25 79 VAL A CA 1
ATOM 606 C C . VAL A 1 79 ? -11.626 -2.505 -19.369 1.00 97.25 79 VAL A C 1
ATOM 608 O O . VAL A 1 79 ? -11.565 -3.730 -19.422 1.00 97.25 79 VAL A O 1
ATOM 611 N N . ASN A 1 80 ? -11.490 -1.723 -20.442 1.00 97.06 80 ASN A N 1
ATOM 612 C CA . ASN A 1 80 ? -11.109 -2.218 -21.764 1.00 97.06 80 ASN A CA 1
ATOM 613 C C . ASN A 1 80 ? -9.601 -2.029 -21.966 1.00 97.06 80 ASN A C 1
ATOM 615 O O . ASN A 1 80 ? -9.115 -0.900 -22.050 1.00 97.06 80 ASN A O 1
ATOM 619 N N . PHE A 1 81 ? -8.853 -3.129 -22.044 1.00 96.38 81 PHE A N 1
ATOM 620 C CA . PHE A 1 81 ? -7.408 -3.085 -22.262 1.00 96.38 81 PHE A CA 1
ATOM 621 C C . PHE A 1 81 ? -7.080 -2.995 -23.757 1.00 96.38 81 PHE A C 1
ATOM 623 O O . PHE A 1 81 ? -7.284 -3.943 -24.511 1.00 96.38 81 PHE A O 1
ATOM 630 N N . ASN A 1 82 ? -6.516 -1.862 -24.176 1.00 94.94 82 ASN A N 1
ATOM 631 C CA . ASN A 1 82 ? -6.065 -1.638 -25.550 1.00 94.94 82 ASN A CA 1
ATOM 632 C C . ASN A 1 82 ? -4.580 -2.001 -25.685 1.00 94.94 82 ASN A C 1
ATOM 634 O O . ASN A 1 82 ? -3.699 -1.156 -25.507 1.00 94.94 82 ASN A O 1
ATOM 638 N N . PHE A 1 83 ? -4.288 -3.272 -25.961 1.00 94.56 83 PHE A N 1
ATOM 639 C CA . PHE A 1 83 ? -2.912 -3.750 -26.099 1.00 94.56 83 PHE A CA 1
ATOM 640 C C . PHE A 1 83 ? -2.292 -3.332 -27.436 1.00 94.56 83 PHE A C 1
ATOM 642 O O . PHE A 1 83 ? -2.932 -3.407 -28.484 1.00 94.56 83 PHE A O 1
ATOM 649 N N . LYS A 1 84 ? -1.010 -2.950 -27.415 1.00 92.69 84 LYS A N 1
ATOM 650 C CA . LYS A 1 84 ? -0.211 -2.850 -28.641 1.00 92.69 84 LYS A CA 1
ATOM 651 C C . LYS A 1 84 ? 0.308 -4.245 -29.023 1.00 92.69 84 LYS A C 1
ATOM 653 O O . LYS A 1 84 ? 0.720 -4.979 -28.120 1.00 92.69 84 LYS A O 1
ATOM 658 N N . PRO A 1 85 ? 0.320 -4.615 -30.316 1.00 84.25 85 PRO A N 1
ATOM 659 C CA . PRO A 1 85 ? 0.962 -5.844 -30.770 1.00 84.25 85 PRO A CA 1
ATOM 660 C C . PRO A 1 85 ? 2.432 -5.863 -30.339 1.00 84.25 85 PRO A C 1
ATOM 662 O O . PRO A 1 85 ? 3.111 -4.837 -30.405 1.00 84.25 85 PRO A O 1
ATOM 665 N N . ARG A 1 86 ? 2.927 -7.019 -29.891 1.00 81.44 86 ARG A N 1
ATOM 666 C CA . ARG A 1 86 ? 4.370 -7.217 -29.721 1.00 81.44 86 ARG A CA 1
ATOM 667 C C . ARG A 1 86 ? 4.982 -7.411 -31.112 1.00 81.44 86 ARG A C 1
ATOM 669 O O . ARG A 1 86 ? 4.512 -8.279 -31.844 1.00 81.44 86 ARG A O 1
ATOM 676 N N . HIS A 1 87 ? 5.971 -6.591 -31.459 1.00 62.47 87 HIS A N 1
ATOM 677 C CA . HIS A 1 87 ? 6.905 -6.852 -32.556 1.00 62.47 87 HIS A CA 1
ATOM 678 C C . HIS A 1 87 ? 8.130 -7.576 -32.005 1.00 62.47 87 HIS A C 1
ATOM 680 O O . HIS A 1 87 ? 8.515 -7.251 -30.856 1.00 62.47 87 HIS A O 1
#